Protein AF-A0A4Z1BEJ2-F1 (afdb_monomer)

Sequence (44 aa):
RDSQREVAPLRPAEDAVVLDTSSLSIGDAVARAIAEVARVRSPA

InterPro domains:
  IPR011994 Cytidylate kinase domain [PF02224] (1-37)
  IPR027417 P-loop containing nucleoside triphosphate hydrolase [G3DSA:3.40.50.300] (1-42)

Structure (mmCIF, N/CA/C/O backbone):
data_AF-A0A4Z1BEJ2-F1
#
_entry.id   AF-A0A4Z1BEJ2-F1
#
loop_
_atom_site.group_PDB
_atom_site.id
_atom_site.type_symbol
_atom_site.label_atom_id
_atom_site.label_alt_id
_atom_site.label_comp_id
_atom_site.label_asym_id
_atom_site.label_entity_id
_atom_site.label_seq_id
_atom_site.pdbx_PDB_ins_code
_atom_site.Cartn_x
_atom_site.Cartn_y
_atom_site.Cartn_z
_atom_site.occupancy
_atom_site.B_iso_or_equiv
_atom_site.auth_seq_id
_atom_site.auth_comp_id
_atom_site.auth_asym_id
_atom_site.auth_atom_id
_atom_site.pdbx_PDB_model_num
ATOM 1 N N . ARG A 1 1 ? 1.059 9.186 19.647 1.00 65.56 1 ARG A N 1
ATOM 2 C CA . ARG A 1 1 ? 0.961 8.531 18.316 1.00 65.56 1 ARG A CA 1
ATOM 3 C C . ARG A 1 1 ? -0.500 8.583 17.878 1.00 65.56 1 ARG A C 1
ATOM 5 O O . ARG A 1 1 ? -1.340 8.248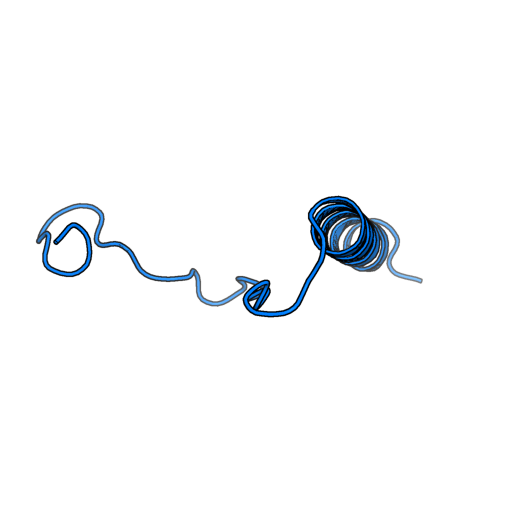 18.702 1.00 65.56 1 ARG A O 1
ATOM 12 N N . ASP A 1 2 ? -0.79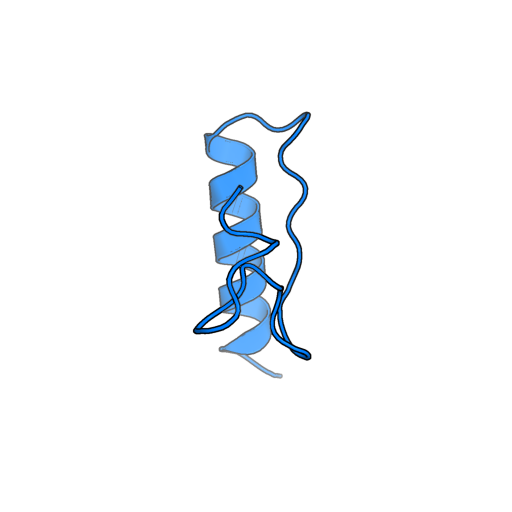8 8.979 16.636 1.00 73.12 2 ASP A N 1
ATOM 13 C CA . ASP A 1 2 ? -2.176 9.093 16.098 1.00 73.12 2 ASP A CA 1
ATOM 14 C C . ASP A 1 2 ? -3.010 7.800 16.222 1.00 73.12 2 ASP A C 1
ATOM 16 O O . ASP A 1 2 ? -4.232 7.852 16.317 1.00 73.12 2 ASP A O 1
ATOM 20 N N . SER A 1 3 ? -2.362 6.633 16.289 1.00 76.06 3 SER A N 1
ATOM 21 C CA . SER A 1 3 ? -3.019 5.330 16.466 1.00 76.06 3 SER A CA 1
ATOM 22 C C . SER A 1 3 ? -3.722 5.138 17.815 1.00 76.06 3 SER A C 1
ATOM 24 O O . SER A 1 3 ? -4.466 4.178 17.9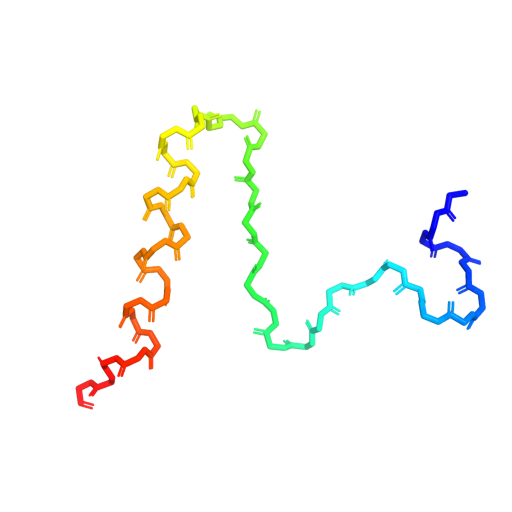67 1.00 76.06 3 SER A O 1
ATOM 26 N N . GLN A 1 4 ? -3.482 6.013 18.797 1.00 83.62 4 GLN A N 1
ATOM 27 C CA . GLN A 1 4 ? -4.104 5.959 20.129 1.00 83.62 4 GLN A CA 1
ATOM 28 C C . GLN A 1 4 ? -5.133 7.078 20.356 1.00 83.62 4 GLN A C 1
ATOM 30 O O . GLN A 1 4 ? -5.565 7.291 21.484 1.00 83.62 4 GLN A O 1
ATOM 35 N N . ARG A 1 5 ? -5.504 7.838 19.318 1.00 85.06 5 ARG A N 1
ATOM 36 C CA . ARG A 1 5 ? -6.512 8.898 19.456 1.00 85.06 5 ARG A CA 1
ATOM 37 C C . ARG A 1 5 ? -7.907 8.311 19.630 1.00 85.06 5 ARG A C 1
ATOM 39 O O . ARG A 1 5 ? -8.298 7.425 18.882 1.00 85.06 5 ARG A O 1
ATOM 46 N N . GLU A 1 6 ? -8.676 8.873 20.558 1.00 82.81 6 GLU A N 1
ATOM 47 C CA . GLU A 1 6 ? -10.070 8.473 20.799 1.00 82.81 6 GLU A CA 1
ATOM 48 C C . GLU A 1 6 ? -11.000 8.846 19.633 1.00 82.81 6 GLU A C 1
ATOM 50 O O . GLU A 1 6 ? -11.929 8.111 19.307 1.00 82.81 6 GLU A O 1
ATOM 55 N N . VAL A 1 7 ? -10.723 9.968 18.961 1.00 88.44 7 VAL A N 1
ATOM 56 C CA . VAL A 1 7 ? -11.494 10.456 17.809 1.00 88.44 7 VAL A CA 1
ATOM 57 C C . VAL A 1 7 ? -10.659 10.334 16.538 1.00 88.44 7 VAL A C 1
ATOM 59 O O . VAL A 1 7 ? -9.546 10.863 16.478 1.00 88.44 7 VAL A O 1
ATOM 62 N N . ALA A 1 8 ? -11.230 9.675 15.522 1.00 87.75 8 ALA A N 1
ATOM 63 C CA . ALA A 1 8 ? -10.591 9.357 14.241 1.00 87.75 8 ALA A CA 1
ATOM 64 C C . ALA A 1 8 ? -9.209 8.675 14.406 1.00 87.75 8 ALA A C 1
ATOM 66 O O . ALA A 1 8 ? -8.194 9.238 13.990 1.00 87.75 8 ALA A O 1
ATOM 67 N N . PRO A 1 9 ? -9.148 7.480 15.033 1.00 88.94 9 PRO A N 1
ATOM 68 C CA . PRO A 1 9 ? -7.894 6.755 15.214 1.00 88.94 9 PRO A CA 1
ATOM 69 C C . PRO A 1 9 ? -7.282 6.356 13.870 1.00 88.94 9 PRO A C 1
ATOM 71 O O . PRO A 1 9 ? -7.994 6.031 12.917 1.00 88.94 9 PRO A O 1
ATOM 74 N N . LEU A 1 10 ? -5.951 6.290 13.817 1.00 92.00 10 LEU A N 1
ATOM 75 C CA . LEU A 1 10 ? -5.238 5.741 12.666 1.00 92.00 10 LEU A CA 1
ATOM 76 C C . LEU A 1 10 ? -5.425 4.216 12.600 1.00 92.00 10 LEU A C 1
ATOM 78 O O . LEU A 1 10 ? -4.695 3.465 13.248 1.00 92.00 10 LEU A O 1
ATOM 82 N N . ARG A 1 11 ? -6.401 3.775 11.806 1.00 89.94 11 ARG A N 1
ATOM 83 C CA . ARG A 1 11 ? -6.675 2.370 11.486 1.00 89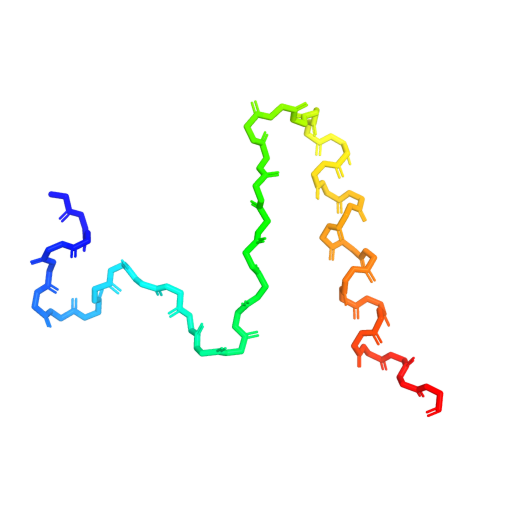.94 11 ARG A CA 1
ATOM 84 C C . ARG A 1 11 ? -7.069 2.231 10.010 1.00 89.94 11 ARG A C 1
ATOM 86 O O . ARG A 1 11 ? -7.756 3.121 9.505 1.00 89.94 11 ARG A O 1
ATOM 93 N N . PRO A 1 12 ? -6.668 1.152 9.321 1.00 93.75 12 PRO A N 1
ATOM 94 C CA . PRO A 1 12 ? -7.200 0.843 7.997 1.00 93.75 12 PRO A CA 1
ATOM 95 C C . PRO A 1 12 ? -8.725 0.664 8.042 1.00 93.75 12 PRO A C 1
ATOM 97 O O . PRO A 1 12 ? -9.271 0.247 9.067 1.00 93.75 12 PRO A O 1
ATOM 100 N N . ALA A 1 13 ? -9.402 0.981 6.938 1.00 95.06 13 ALA A N 1
ATOM 101 C CA . ALA A 1 13 ? -10.796 0.592 6.740 1.00 95.06 13 ALA A CA 1
ATOM 102 C C . ALA A 1 13 ? -10.907 -0.929 6.528 1.00 95.06 13 ALA A C 1
ATOM 104 O O . ALA A 1 13 ? -9.907 -1.600 6.279 1.00 95.06 13 ALA A O 1
ATOM 105 N N . GLU A 1 14 ? -12.119 -1.471 6.626 1.00 95.88 14 GLU A N 1
ATOM 106 C CA . GLU A 1 14 ? -12.370 -2.910 6.462 1.00 95.88 14 GLU A CA 1
ATOM 107 C C . GLU A 1 14 ? -12.083 -3.401 5.034 1.00 95.88 14 GLU A C 1
ATOM 109 O O . GLU A 1 14 ? -11.566 -4.496 4.839 1.00 95.88 14 GLU A O 1
ATOM 114 N N . ASP A 1 15 ? -12.348 -2.556 4.044 1.00 94.69 15 ASP A N 1
ATOM 115 C CA . ASP A 1 15 ? -12.109 -2.782 2.619 1.00 94.69 15 ASP A CA 1
ATOM 116 C C . ASP A 1 15 ? -10.782 -2.176 2.129 1.00 94.69 15 ASP A C 1
ATOM 118 O O . ASP A 1 15 ? -10.502 -2.150 0.928 1.00 94.69 15 ASP A O 1
ATOM 122 N N . ALA A 1 16 ? -9.950 -1.673 3.045 1.00 96.31 16 ALA A N 1
ATOM 123 C CA . ALA A 1 16 ? -8.695 -1.043 2.676 1.00 96.31 16 ALA A CA 1
ATOM 124 C C . ALA A 1 16 ? -7.692 -2.068 2.138 1.00 96.31 16 ALA A C 1
ATOM 126 O O . ALA A 1 16 ? -7.411 -3.095 2.758 1.00 96.31 16 ALA A O 1
ATOM 127 N N . VAL A 1 17 ? -7.045 -1.716 1.030 1.00 96.38 17 VAL A N 1
ATOM 128 C CA . VAL A 1 17 ? -5.879 -2.449 0.537 1.00 96.38 17 VAL A CA 1
ATOM 129 C C . VAL A 1 17 ? -4.629 -1.906 1.220 1.00 96.38 17 VAL A C 1
ATOM 131 O O . VAL A 1 17 ? -4.231 -0.760 1.005 1.00 96.38 17 VAL A O 1
ATOM 134 N N . VAL A 1 18 ? -4.000 -2.733 2.057 1.00 96.44 18 VAL A N 1
ATOM 135 C CA . VAL A 1 18 ? -2.740 -2.389 2.726 1.00 96.44 18 VAL A CA 1
ATOM 136 C C . VAL A 1 18 ? -1.575 -2.650 1.776 1.00 96.44 18 VAL A C 1
ATOM 138 O O . VAL A 1 18 ? -1.298 -3.792 1.414 1.00 96.44 18 VAL A O 1
ATOM 141 N N . LEU A 1 19 ? -0.873 -1.583 1.392 1.00 97.19 19 LEU A N 1
ATOM 142 C CA . LEU A 1 19 ? 0.315 -1.655 0.548 1.00 97.19 19 LEU A CA 1
ATOM 143 C C . LEU A 1 19 ? 1.575 -1.482 1.402 1.00 97.19 19 LEU A C 1
ATOM 145 O O . LEU A 1 19 ? 1.878 -0.376 1.844 1.00 97.19 19 LEU A O 1
ATOM 149 N N . ASP A 1 20 ? 2.322 -2.566 1.612 1.00 97.31 20 ASP A N 1
ATOM 150 C CA . ASP A 1 20 ? 3.649 -2.481 2.222 1.00 97.31 20 ASP A CA 1
ATOM 151 C C . ASP A 1 20 ? 4.670 -1.980 1.192 1.00 97.31 20 ASP A C 1
ATOM 153 O O . ASP A 1 20 ? 4.922 -2.614 0.163 1.00 97.31 20 ASP A O 1
ATOM 157 N N . THR A 1 21 ? 5.248 -0.816 1.473 1.00 98.06 21 THR A N 1
ATOM 158 C CA . THR A 1 21 ? 6.239 -0.155 0.623 1.00 98.06 21 THR A CA 1
ATOM 159 C C . THR A 1 21 ? 7.646 -0.215 1.210 1.00 98.06 21 THR A C 1
ATOM 161 O O . THR A 1 21 ? 8.541 0.432 0.674 1.00 98.06 21 THR A O 1
ATOM 164 N N . SER A 1 22 ? 7.865 -0.966 2.296 1.00 98.19 22 SER A N 1
ATOM 165 C CA . SER A 1 22 ? 9.126 -0.972 3.056 1.00 98.19 22 SER A CA 1
ATOM 166 C C . SER A 1 22 ? 10.355 -1.318 2.209 1.00 98.19 22 SER A C 1
ATOM 168 O O . SER A 1 22 ? 11.458 -0.877 2.518 1.00 98.19 22 SER A O 1
ATOM 170 N N . SER A 1 23 ? 10.170 -2.076 1.124 1.00 97.88 23 SER A N 1
ATOM 171 C CA . SER A 1 23 ? 11.229 -2.475 0.189 1.00 97.88 23 SER A CA 1
ATOM 172 C C . SER A 1 23 ? 11.009 -1.982 -1.245 1.00 97.88 23 SER A C 1
ATOM 174 O O . SER A 1 23 ? 11.634 -2.505 -2.167 1.00 97.88 23 SER A O 1
ATOM 176 N N . LEU A 1 24 ? 10.078 -1.052 -1.469 1.00 97.81 24 LEU A N 1
ATOM 177 C CA . LEU A 1 24 ? 9.739 -0.576 -2.810 1.00 97.81 24 LEU A CA 1
ATOM 178 C C . LEU A 1 24 ? 10.435 0.744 -3.114 1.00 97.81 24 LEU A C 1
ATOM 180 O O . LEU A 1 24 ? 10.535 1.624 -2.258 1.00 97.81 24 LEU A O 1
ATOM 184 N N . SER A 1 25 ? 10.851 0.912 -4.371 1.00 98.44 25 SER A N 1
ATOM 185 C CA . SER A 1 25 ? 11.112 2.254 -4.876 1.00 98.44 25 SER A CA 1
ATOM 186 C C . SER A 1 25 ? 9.798 3.042 -4.934 1.00 98.44 25 SER A C 1
ATOM 188 O O . SER A 1 25 ? 8.706 2.471 -5.003 1.00 98.44 25 SER A O 1
ATOM 190 N N . ILE A 1 26 ? 9.891 4.372 -4.943 1.00 98.31 26 ILE A N 1
ATOM 191 C CA . ILE A 1 26 ? 8.706 5.237 -5.049 1.00 98.31 26 ILE A CA 1
ATOM 192 C C . ILE A 1 26 ? 7.914 4.913 -6.325 1.00 98.31 26 ILE A C 1
ATOM 194 O O . ILE A 1 26 ? 6.689 4.816 -6.279 1.00 98.31 26 ILE A O 1
ATOM 198 N N . GLY A 1 27 ? 8.609 4.698 -7.448 1.00 98.62 27 GLY A N 1
ATOM 199 C CA . GLY A 1 27 ? 7.975 4.349 -8.720 1.00 98.62 27 GLY A CA 1
ATOM 200 C C . GLY A 1 27 ? 7.185 3.043 -8.639 1.00 98.62 27 GLY A C 1
ATOM 201 O O . GLY A 1 27 ? 6.034 2.997 -9.071 1.00 98.62 27 GLY A O 1
ATOM 202 N N . ASP A 1 28 ? 7.758 2.014 -8.009 1.00 98.62 28 ASP A N 1
ATOM 203 C CA . ASP A 1 28 ? 7.094 0.716 -7.847 1.00 98.62 28 ASP A CA 1
ATOM 204 C C . ASP A 1 28 ? 5.868 0.806 -6.936 1.00 98.62 28 ASP A C 1
ATOM 206 O O . ASP A 1 28 ? 4.833 0.203 -7.224 1.00 98.62 28 ASP A O 1
ATOM 210 N N . ALA A 1 29 ? 5.957 1.579 -5.850 1.00 98.56 29 ALA A N 1
ATOM 211 C CA . ALA A 1 29 ? 4.828 1.804 -4.954 1.00 98.56 29 ALA A CA 1
ATOM 212 C C . ALA A 1 29 ? 3.658 2.484 -5.688 1.00 98.56 29 ALA A C 1
ATOM 214 O O . ALA A 1 29 ? 2.515 2.034 -5.584 1.00 98.56 29 ALA A O 1
ATOM 215 N N . VAL A 1 30 ? 3.945 3.518 -6.486 1.00 98.62 30 VAL A N 1
ATOM 216 C CA . VAL A 1 30 ? 2.933 4.223 -7.288 1.00 98.62 30 VAL A CA 1
ATOM 217 C C . VAL A 1 30 ? 2.324 3.300 -8.343 1.00 98.62 30 VAL A C 1
ATOM 219 O O . VAL A 1 30 ? 1.101 3.244 -8.472 1.00 98.62 30 VAL A O 1
ATOM 222 N N . ALA A 1 31 ? 3.147 2.536 -9.065 1.00 98.50 31 ALA A N 1
ATOM 223 C CA . ALA A 1 31 ? 2.667 1.602 -10.080 1.00 98.50 31 ALA A CA 1
ATOM 224 C C . ALA A 1 31 ? 1.717 0.546 -9.489 1.00 98.50 31 ALA A C 1
ATOM 226 O O . ALA A 1 31 ? 0.659 0.278 -10.063 1.00 98.50 31 ALA A O 1
ATOM 227 N N . ARG A 1 32 ? 2.040 -0.001 -8.308 1.00 98.19 32 ARG A N 1
ATOM 228 C CA . ARG A 1 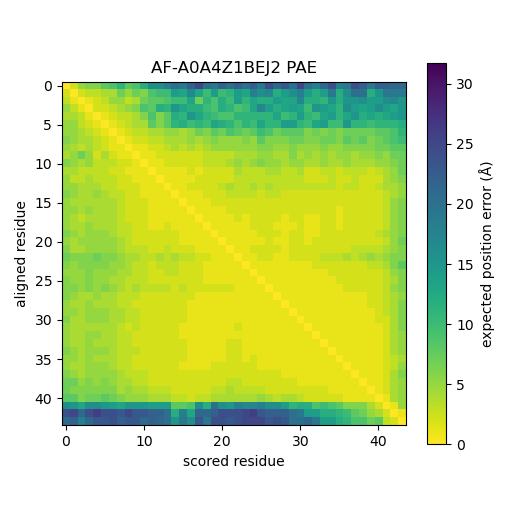32 ? 1.169 -0.955 -7.599 1.00 98.19 32 ARG A CA 1
ATOM 229 C C . ARG A 1 32 ? -0.154 -0.330 -7.165 1.00 98.19 32 ARG A C 1
ATOM 231 O O . ARG A 1 32 ? -1.196 -0.952 -7.350 1.00 98.19 32 ARG A O 1
ATOM 238 N N . ALA A 1 33 ? -0.131 0.895 -6.640 1.00 98.12 33 ALA A N 1
ATOM 239 C CA . ALA A 1 33 ? -1.353 1.601 -6.257 1.00 98.12 33 ALA A CA 1
ATOM 240 C C . ALA A 1 33 ? -2.281 1.844 -7.464 1.00 98.12 33 ALA A C 1
ATOM 242 O O . ALA A 1 33 ? -3.487 1.619 -7.374 1.00 98.12 33 ALA A O 1
ATOM 243 N N . ILE A 1 34 ? -1.726 2.245 -8.615 1.00 98.19 34 ILE A N 1
ATOM 244 C CA . ILE A 1 34 ? -2.495 2.450 -9.854 1.00 98.19 34 ILE A CA 1
ATOM 245 C C . ILE A 1 34 ? -3.119 1.138 -10.342 1.00 98.19 34 ILE A C 1
ATOM 247 O O . ILE A 1 34 ? -4.292 1.125 -10.719 1.00 98.19 34 ILE A O 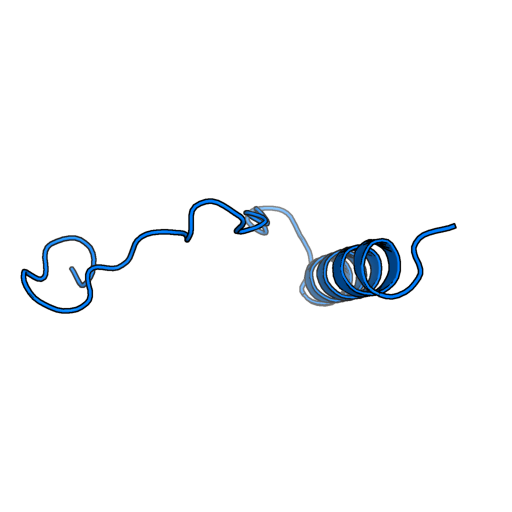1
ATOM 251 N N . ALA A 1 35 ? -2.357 0.042 -10.325 1.00 97.44 35 ALA A N 1
ATOM 252 C CA . ALA A 1 35 ? -2.847 -1.266 -10.751 1.00 97.44 35 ALA A CA 1
ATOM 253 C C . ALA A 1 35 ? -4.049 -1.731 -9.913 1.00 97.44 35 ALA A C 1
ATOM 255 O O . ALA A 1 35 ? -5.032 -2.216 -10.472 1.00 97.44 35 ALA A O 1
ATOM 256 N N . GLU A 1 36 ? -4.011 -1.520 -8.595 1.00 97.00 36 GLU A N 1
ATOM 257 C CA . GLU A 1 36 ? -5.119 -1.878 -7.707 1.00 97.00 36 GLU A CA 1
ATOM 258 C C . GLU A 1 36 ? -6.380 -1.053 -7.994 1.00 97.00 36 GLU A C 1
ATOM 260 O O . GLU A 1 36 ? -7.482 -1.595 -8.091 1.00 97.00 36 GLU A O 1
ATOM 265 N N . VAL A 1 37 ? -6.226 0.251 -8.237 1.00 97.25 37 VAL A N 1
ATOM 266 C CA . VAL A 1 37 ? -7.349 1.108 -8.645 1.00 97.25 37 VAL A CA 1
ATOM 267 C C . VAL 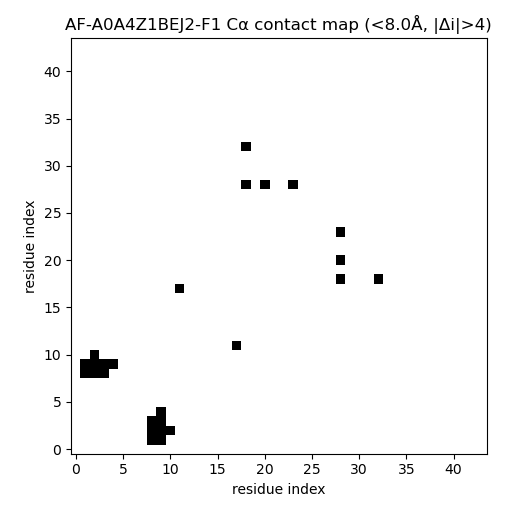A 1 37 ? -7.948 0.638 -9.973 1.00 97.25 37 VAL A C 1
ATOM 269 O O . VAL A 1 37 ? -9.171 0.583 -10.104 1.00 97.25 37 VAL A O 1
ATOM 272 N N . ALA A 1 38 ? -7.116 0.287 -10.956 1.00 97.12 38 ALA A N 1
ATOM 273 C CA . ALA A 1 38 ? -7.582 -0.211 -12.249 1.00 97.12 38 ALA A CA 1
ATOM 274 C C . ALA A 1 38 ? -8.352 -1.536 -12.111 1.00 97.12 38 ALA A C 1
ATOM 276 O O . ALA A 1 38 ? -9.422 -1.680 -12.701 1.00 97.12 38 ALA A O 1
ATOM 277 N N . ARG A 1 39 ? -7.850 -2.460 -11.279 1.00 95.31 39 ARG A N 1
ATOM 278 C CA . ARG A 1 39 ? -8.484 -3.752 -10.978 1.00 95.31 39 ARG A CA 1
ATOM 279 C C . ARG A 1 39 ? -9.909 -3.590 -10.444 1.00 95.31 39 ARG A C 1
ATOM 281 O O . ARG A 1 39 ? -10.784 -4.364 -10.813 1.00 95.31 39 ARG A O 1
ATOM 288 N N . VAL A 1 40 ? -10.140 -2.602 -9.577 1.00 95.19 40 VAL A N 1
ATOM 289 C CA . VAL A 1 40 ? -11.459 -2.353 -8.967 1.00 95.19 40 VAL A CA 1
ATOM 290 C C . VAL A 1 40 ? -12.380 -1.542 -9.885 1.00 95.19 40 VAL A C 1
ATOM 292 O O . VAL A 1 40 ? -13.585 -1.774 -9.899 1.00 95.19 40 VAL A O 1
ATOM 295 N N . ARG A 1 41 ? -11.841 -0.588 -10.658 1.00 94.25 41 ARG A N 1
ATOM 296 C CA . ARG A 1 41 ? -12.639 0.284 -11.543 1.00 94.25 41 ARG A CA 1
ATOM 297 C C . ARG A 1 41 ? -13.152 -0.402 -12.803 1.00 94.25 41 ARG A C 1
ATOM 299 O O . ARG A 1 41 ? -14.179 0.024 -13.323 1.00 94.25 41 ARG A O 1
ATOM 306 N N . SER A 1 42 ? -12.450 -1.421 -13.280 1.00 80.25 42 SER A N 1
ATOM 307 C CA . SER A 1 42 ? -12.838 -2.191 -14.460 1.00 80.25 42 SER A CA 1
ATOM 308 C C . SER A 1 42 ? -13.101 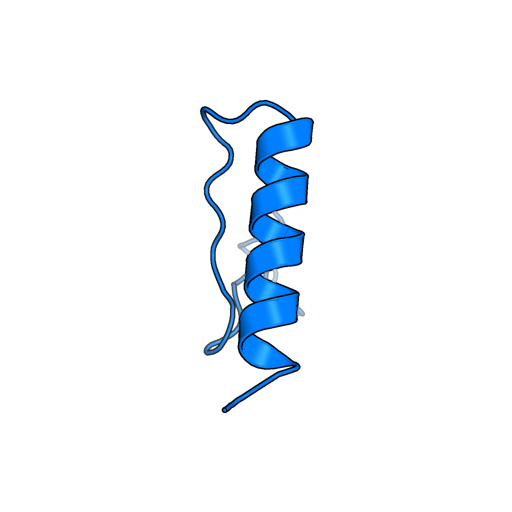-3.643 -14.067 1.00 80.25 42 SER A C 1
ATOM 310 O O .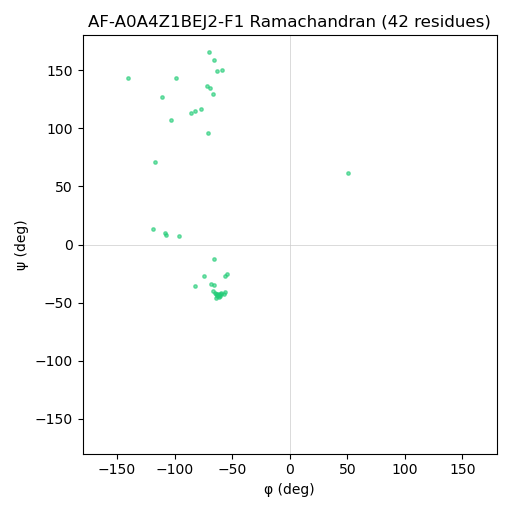 SER A 1 42 ? -12.284 -4.510 -14.388 1.00 80.25 42 SER A O 1
ATOM 312 N N . PRO A 1 43 ? -14.201 -3.932 -13.348 1.00 58.50 43 PRO A N 1
ATOM 313 C CA . PRO A 1 43 ? -14.605 -5.311 -13.157 1.00 58.50 43 PRO A CA 1
ATOM 314 C C . PRO A 1 43 ? -15.021 -5.863 -14.527 1.00 58.50 43 PRO A C 1
ATOM 316 O O . PRO A 1 43 ? -15.761 -5.207 -15.263 1.00 58.50 43 PRO A O 1
ATOM 319 N N . ALA A 1 44 ? -14.470 -7.022 -14.888 1.00 56.00 44 ALA A N 1
ATOM 320 C CA . ALA A 1 44 ? -14.958 -7.809 -16.017 1.00 56.00 44 ALA A CA 1
ATOM 321 C C . ALA A 1 44 ? -16.431 -8.196 -15.820 1.00 56.00 44 ALA A C 1
ATOM 323 O O . ALA A 1 44 ? -16.832 -8.385 -14.646 1.00 56.00 44 ALA A O 1
#

Foldseek 3Di:
DQCPDPPPRPDADPPDDDDDCVPPDPVRSVVVVVVVVVCVVDDD

Radius of gyration: 13.95 Å; Cα contacts (8 Å, |Δi|>4): 13; chains: 1; bounding box: 26×18×37 Å

Solvent-accessible surface area (backbone atoms only — not comparable to full-atom values): 2994 Å² total; per-residue (Å²): 114,64,65,73,40,94,71,85,44,65,66,81,60,96,86,54,83,85,79,88,50,94,89,49,54,72,69,56,45,52,54,52,54,52,51,54,53,49,57,68,74,57,68,129

pLDDT: mean 91.38, std 10.59, range [56.0, 98.62]

Mean predicted aligned error: 4.81 Å

Organism: NCBI:txid2560053

Secondary structure (DSSP, 8-state):
-GGG-SSS-S---TT------TT--HHHHHHHHHHHHHHHHS--